Protein AF-A0A353CUM6-F1 (afdb_monomer_lite)

Sequence (88 aa):
NFSSFDRRALDAALADMDARLEEACGHGSQALGPVERPLPPGRKRMSAYFIVKMPPDSLAGPAGDKVRAMRLPAGVELELEADPYTFR

pLDDT: mean 84.04, std 12.08, range [37.34, 95.62]

Structure (mmCIF, N/CA/C/O backbone):
data_AF-A0A353CUM6-F1
#
_entry.id   AF-A0A353CUM6-F1
#
loop_
_atom_site.group_PDB
_atom_site.id
_atom_site.type_symbol
_atom_site.label_atom_id
_atom_site.label_alt_id
_atom_site.label_comp_id
_atom_site.label_asym_id
_atom_site.label_entity_id
_atom_site.label_seq_id
_atom_site.pdbx_PDB_ins_code
_atom_site.Cartn_x
_atom_site.Cartn_y
_atom_site.Cartn_z
_atom_site.occupancy
_atom_site.B_iso_or_equiv
_atom_site.auth_seq_id
_atom_site.auth_comp_id
_atom_site.auth_asym_id
_atom_site.auth_atom_id
_atom_site.pdbx_PDB_model_num
ATOM 1 N N . ASN A 1 1 ? -1.114 4.993 -0.515 1.00 90.69 1 ASN A N 1
ATOM 2 C CA . ASN A 1 1 ? -1.724 5.211 0.812 1.00 90.69 1 ASN A CA 1
ATOM 3 C C . ASN A 1 1 ? -2.856 4.222 0.995 1.00 90.69 1 ASN A C 1
ATOM 5 O O . ASN A 1 1 ? -3.734 4.194 0.150 1.00 90.69 1 ASN A O 1
ATOM 9 N N . PHE A 1 2 ? -2.827 3.405 2.040 1.00 93.38 2 PHE A N 1
ATOM 10 C CA . PHE A 1 2 ? -3.851 2.409 2.341 1.00 93.38 2 PHE A CA 1
ATOM 11 C C . PHE A 1 2 ? -4.614 2.825 3.589 1.00 93.38 2 PHE A C 1
ATOM 13 O O . PHE A 1 2 ? -4.005 3.276 4.561 1.00 93.38 2 PHE A O 1
ATOM 20 N N . SER A 1 3 ? -5.933 2.656 3.592 1.00 94.69 3 SER A N 1
ATOM 21 C CA . SER A 1 3 ? -6.746 2.941 4.772 1.00 94.69 3 SER A CA 1
ATOM 22 C C . SER A 1 3 ? -7.909 1.974 4.933 1.00 94.69 3 SER A C 1
ATOM 24 O O . SER A 1 3 ? -8.465 1.489 3.952 1.00 94.69 3 SER A O 1
ATOM 26 N N . SER A 1 4 ? -8.273 1.690 6.182 1.00 95.62 4 SER A N 1
ATOM 27 C CA . SER A 1 4 ? -9.411 0.832 6.519 1.00 95.62 4 SER A CA 1
ATOM 28 C C . SER A 1 4 ? -9.916 1.105 7.936 1.00 95.62 4 SER A C 1
ATOM 30 O O . SER A 1 4 ? -9.209 1.678 8.768 1.00 95.62 4 SER A O 1
ATOM 32 N N . PHE A 1 5 ? -11.148 0.684 8.218 1.00 93.88 5 PHE A N 1
ATOM 33 C CA . PHE A 1 5 ? -11.676 0.564 9.581 1.00 93.88 5 PHE A CA 1
ATOM 34 C C . PHE A 1 5 ? -11.400 -0.815 10.202 1.00 93.88 5 PHE A C 1
ATOM 36 O O . PHE A 1 5 ? -11.556 -0.969 11.412 1.00 93.88 5 PHE A O 1
ATOM 43 N N . ASP A 1 6 ? -10.977 -1.800 9.403 1.00 94.06 6 ASP A N 1
ATOM 44 C CA . ASP A 1 6 ? -10.624 -3.145 9.855 1.00 94.06 6 ASP A CA 1
ATOM 45 C C . ASP A 1 6 ? -9.098 -3.313 9.855 1.00 94.06 6 ASP A C 1
ATOM 47 O O . ASP A 1 6 ? -8.437 -3.216 8.819 1.00 94.06 6 ASP A O 1
ATOM 51 N N . ARG A 1 7 ? -8.532 -3.560 11.042 1.00 91.56 7 ARG A N 1
ATOM 52 C CA . ARG A 1 7 ? -7.087 -3.721 11.230 1.00 91.56 7 ARG A CA 1
ATOM 53 C C . ARG A 1 7 ? -6.580 -4.961 10.501 1.00 91.56 7 ARG A C 1
ATOM 55 O O . ARG A 1 7 ? -5.545 -4.888 9.859 1.00 91.56 7 ARG A O 1
ATOM 62 N N . ARG A 1 8 ? -7.329 -6.067 10.530 1.00 94.31 8 ARG A N 1
ATOM 63 C CA . ARG A 1 8 ? -6.921 -7.318 9.877 1.00 94.31 8 ARG A CA 1
ATOM 64 C C . ARG A 1 8 ? -6.928 -7.176 8.362 1.00 94.31 8 ARG A C 1
ATOM 66 O O . ARG A 1 8 ? -6.014 -7.661 7.705 1.00 94.31 8 ARG A O 1
ATOM 73 N N . ALA A 1 9 ? -7.939 -6.498 7.819 1.00 94.19 9 ALA A N 1
ATOM 74 C CA . ALA A 1 9 ? -8.005 -6.219 6.388 1.00 94.19 9 ALA A CA 1
ATOM 75 C C . ALA A 1 9 ? -6.851 -5.306 5.948 1.00 94.19 9 ALA A C 1
ATOM 77 O O . ALA A 1 9 ? -6.239 -5.557 4.911 1.00 94.19 9 ALA A O 1
ATOM 78 N N . LEU A 1 10 ? -6.527 -4.285 6.753 1.00 94.12 10 LEU A N 1
ATOM 79 C CA . LEU A 1 10 ? -5.383 -3.415 6.498 1.00 94.12 10 LEU A CA 1
ATOM 80 C C . LEU A 1 10 ? -4.068 -4.200 6.541 1.00 94.12 10 LEU A C 1
ATOM 82 O O . LEU A 1 10 ? -3.340 -4.170 5.559 1.00 94.12 10 LEU A O 1
ATOM 86 N N . ASP A 1 11 ? -3.791 -4.945 7.610 1.00 93.44 11 ASP A N 1
ATOM 87 C CA . ASP A 1 11 ? -2.546 -5.712 7.749 1.00 93.44 11 ASP A CA 1
ATOM 88 C C . ASP A 1 11 ? -2.375 -6.718 6.594 1.00 93.44 11 ASP A C 1
ATOM 90 O O . ASP A 1 11 ? -1.298 -6.815 6.010 1.00 93.44 11 ASP A O 1
ATOM 94 N N . ALA A 1 12 ? -3.456 -7.392 6.181 1.00 93.44 12 ALA A N 1
ATOM 95 C CA . ALA A 1 12 ? -3.448 -8.283 5.020 1.00 93.44 12 ALA A CA 1
ATOM 96 C C . ALA A 1 12 ? -3.188 -7.551 3.692 1.00 93.44 12 ALA A C 1
ATOM 98 O O . ALA A 1 12 ? -2.611 -8.124 2.773 1.00 93.44 12 ALA A O 1
ATO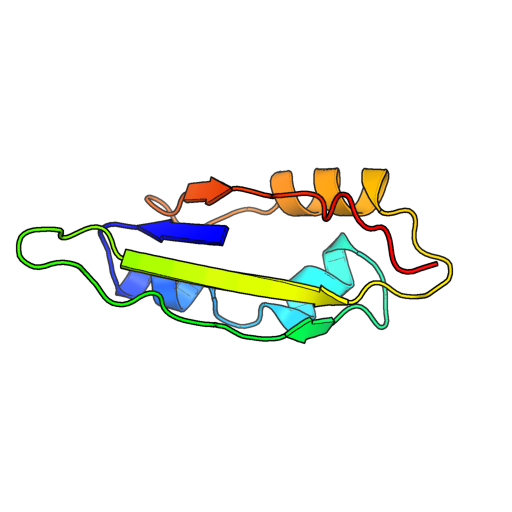M 99 N N . ALA A 1 13 ? -3.612 -6.291 3.562 1.00 92.19 13 ALA A N 1
ATOM 100 C CA . ALA A 1 13 ? -3.326 -5.487 2.377 1.00 92.19 13 ALA A CA 1
ATOM 101 C C . ALA A 1 13 ? -1.869 -5.011 2.325 1.00 92.19 13 ALA A C 1
ATOM 103 O O . ALA A 1 13 ? -1.335 -4.852 1.228 1.00 92.19 13 ALA A O 1
ATOM 104 N N . LEU A 1 14 ? -1.263 -4.760 3.490 1.00 93.06 14 LEU A N 1
ATOM 105 C CA . LEU A 1 14 ? 0.128 -4.321 3.631 1.00 93.06 14 LEU A CA 1
ATOM 106 C C . LEU A 1 14 ? 1.123 -5.486 3.523 1.00 93.06 14 LEU A C 1
ATOM 108 O O . LEU A 1 14 ? 2.284 -5.254 3.191 1.00 93.06 14 LEU A O 1
ATOM 112 N N . ALA A 1 15 ? 0.678 -6.714 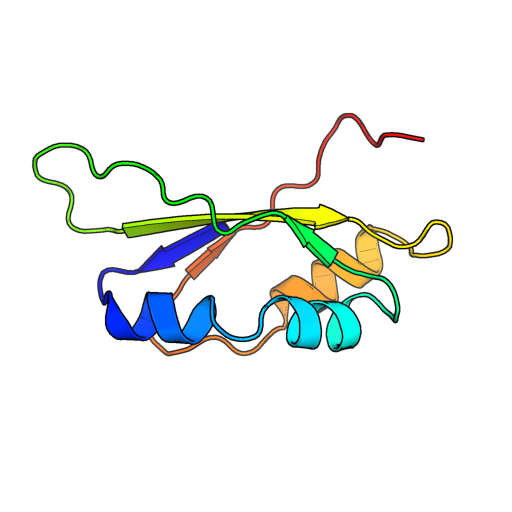3.800 1.00 91.94 15 ALA A N 1
ATOM 113 C CA . ALA A 1 15 ? 1.485 -7.917 3.656 1.00 91.94 15 ALA A CA 1
ATOM 114 C C . ALA A 1 15 ? 1.975 -8.099 2.210 1.00 91.94 15 ALA A C 1
ATOM 116 O O . ALA A 1 15 ? 1.257 -7.812 1.247 1.00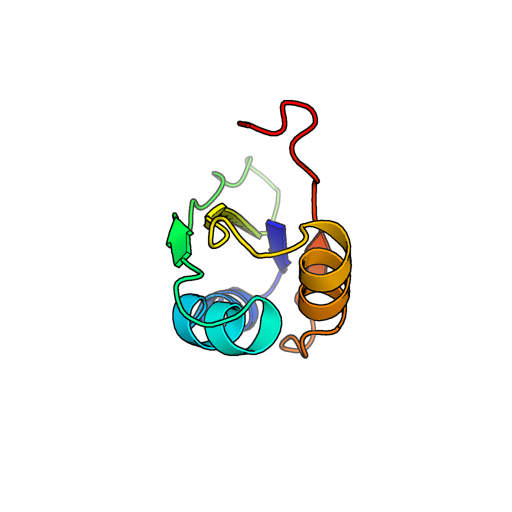 91.94 15 ALA A O 1
ATOM 117 N N . ASP A 1 16 ? 3.216 -8.568 2.083 1.00 88.88 16 ASP A N 1
ATOM 118 C CA . ASP A 1 16 ? 3.869 -8.904 0.814 1.00 88.88 16 ASP A CA 1
ATOM 119 C C . ASP A 1 16 ? 3.875 -7.765 -0.225 1.00 88.88 16 ASP A C 1
ATOM 121 O O . ASP A 1 16 ? 3.904 -8.004 -1.432 1.00 88.88 16 ASP A O 1
ATOM 125 N N . MET A 1 17 ? 3.856 -6.503 0.230 1.00 90.19 17 MET A N 1
ATOM 126 C CA . MET A 1 17 ? 3.780 -5.332 -0.652 1.00 90.19 17 MET A CA 1
ATOM 127 C C . MET A 1 17 ? 4.928 -5.277 -1.666 1.00 90.19 17 MET A C 1
ATOM 129 O O . MET A 1 17 ? 4.685 -4.926 -2.816 1.00 90.19 17 MET A O 1
ATOM 133 N N . ASP A 1 18 ? 6.148 -5.657 -1.280 1.00 89.12 18 ASP A N 1
ATOM 134 C CA . ASP A 1 18 ? 7.289 -5.706 -2.203 1.00 89.12 18 ASP A CA 1
ATOM 135 C C . ASP A 1 18 ? 7.033 -6.655 -3.377 1.00 89.12 18 ASP A C 1
ATOM 137 O O . ASP A 1 18 ? 7.163 -6.252 -4.529 1.00 89.12 18 ASP A O 1
ATOM 141 N N . ALA A 1 19 ? 6.569 -7.880 -3.110 1.00 89.31 19 ALA A N 1
ATOM 142 C CA . ALA A 1 19 ? 6.263 -8.854 -4.159 1.00 89.31 19 ALA A CA 1
ATOM 143 C C . ALA A 1 19 ? 5.149 -8.352 -5.092 1.00 89.31 19 ALA A C 1
ATOM 145 O O . ALA A 1 19 ? 5.237 -8.472 -6.315 1.00 89.31 19 ALA A O 1
ATOM 146 N N . ARG A 1 20 ? 4.116 -7.726 -4.518 1.00 89.00 20 ARG A N 1
ATOM 147 C CA . ARG A 1 20 ? 3.003 -7.142 -5.278 1.00 89.00 20 ARG A CA 1
ATOM 148 C C . ARG A 1 20 ? 3.448 -5.964 -6.143 1.00 89.00 20 ARG A C 1
ATOM 150 O O . ARG A 1 20 ? 2.949 -5.787 -7.255 1.00 89.00 20 ARG A O 1
ATOM 157 N N . LEU A 1 21 ? 4.375 -5.151 -5.641 1.00 88.06 21 LEU A N 1
ATOM 158 C CA . LEU A 1 21 ? 4.960 -4.051 -6.396 1.00 88.06 21 LEU A CA 1
ATOM 159 C C . LEU A 1 21 ? 5.902 -4.556 -7.480 1.00 88.06 21 LEU A C 1
ATOM 161 O O . LEU A 1 21 ? 5.861 -3.997 -8.564 1.00 88.06 21 LEU A O 1
ATOM 165 N N . GLU A 1 22 ? 6.693 -5.604 -7.261 1.00 87.69 22 GLU A N 1
ATOM 166 C CA . GLU A 1 22 ? 7.485 -6.195 -8.345 1.00 87.69 22 GLU A CA 1
ATOM 167 C C . GLU A 1 22 ? 6.595 -6.701 -9.491 1.00 87.69 22 GLU A C 1
ATOM 169 O O . GLU A 1 22 ? 6.892 -6.449 -10.660 1.00 87.69 22 GLU A O 1
ATOM 174 N N . GLU A 1 23 ? 5.464 -7.340 -9.174 1.00 86.56 23 GLU A N 1
ATOM 175 C CA . GLU A 1 23 ? 4.490 -7.794 -10.176 1.00 86.56 23 GLU A CA 1
ATOM 176 C C . GLU A 1 23 ? 3.860 -6.617 -10.945 1.00 86.56 23 GLU A C 1
ATOM 178 O O . GLU A 1 23 ? 3.751 -6.641 -12.175 1.00 86.56 23 GLU A O 1
ATOM 183 N N . ALA A 1 24 ? 3.459 -5.558 -10.236 1.00 85.25 24 ALA A N 1
ATOM 184 C CA . ALA A 1 24 ? 2.812 -4.402 -10.850 1.00 85.25 24 ALA A CA 1
ATOM 185 C C . ALA A 1 24 ? 3.810 -3.504 -11.606 1.00 85.25 24 ALA A C 1
ATOM 187 O O . ALA A 1 24 ? 3.584 -3.105 -12.748 1.00 85.25 24 ALA A O 1
ATOM 188 N N . CYS A 1 25 ? 4.930 -3.171 -10.986 1.00 82.38 25 CYS A N 1
ATOM 189 C CA . CYS A 1 25 ? 5.819 -2.087 -11.388 1.00 82.38 25 CYS A CA 1
ATOM 190 C C . CYS A 1 25 ? 7.105 -2.562 -12.086 1.00 82.38 25 CYS A C 1
ATOM 192 O O . CYS A 1 25 ? 7.790 -1.745 -12.712 1.00 82.38 25 CYS A O 1
ATOM 194 N N . GLY A 1 26 ? 7.383 -3.867 -12.049 1.00 81.56 26 GLY A N 1
ATOM 195 C CA . GLY A 1 26 ? 8.557 -4.498 -12.641 1.00 81.56 26 GLY A CA 1
ATOM 196 C C . GLY A 1 26 ? 9.613 -4.890 -11.607 1.00 81.56 26 GLY A C 1
ATOM 197 O O . GLY A 1 26 ? 9.635 -4.406 -10.476 1.00 81.56 26 GLY A O 1
ATOM 198 N N . HIS A 1 27 ? 10.514 -5.782 -12.020 1.00 83.50 27 HIS A N 1
ATOM 199 C CA . HIS A 1 27 ? 11.572 -6.289 -11.151 1.00 83.50 27 HIS A CA 1
ATOM 200 C C . HIS A 1 27 ? 12.499 -5.158 -10.678 1.00 83.50 27 HIS A C 1
ATOM 202 O O . HIS A 1 27 ? 12.927 -4.320 -11.474 1.00 83.50 27 HIS A O 1
ATOM 208 N N . GLY A 1 28 ? 12.802 -5.140 -9.378 1.00 82.50 28 GLY A N 1
ATOM 209 C CA . GLY A 1 28 ? 13.580 -4.077 -8.735 1.00 82.50 28 GLY A CA 1
ATOM 210 C C . GLY A 1 28 ? 12.748 -2.923 -8.164 1.00 82.50 28 GLY A C 1
ATOM 211 O O . GLY A 1 28 ? 13.324 -1.996 -7.590 1.00 82.50 28 GLY A O 1
ATOM 212 N N . SER A 1 29 ? 11.417 -2.965 -8.284 1.00 85.69 29 SER A N 1
ATOM 213 C CA . SER A 1 29 ? 10.531 -2.095 -7.508 1.00 85.69 29 SER A CA 1
ATOM 214 C C . SER A 1 29 ? 10.563 -2.448 -6.024 1.00 85.69 29 SER A C 1
ATOM 216 O O . SER A 1 29 ? 10.570 -3.617 -5.661 1.00 85.69 29 SER A O 1
ATOM 218 N N . GLN A 1 30 ? 10.564 -1.429 -5.164 1.00 87.69 30 GLN A N 1
ATOM 219 C CA . GLN A 1 30 ? 10.634 -1.611 -3.710 1.00 87.69 30 GLN A CA 1
ATOM 220 C C . GLN A 1 30 ? 9.634 -0.711 -2.989 1.00 87.69 30 GLN A C 1
ATOM 222 O O . GLN A 1 30 ? 9.484 0.468 -3.330 1.00 87.69 30 GLN A O 1
ATOM 227 N N . ALA A 1 31 ? 8.984 -1.252 -1.963 1.00 90.00 31 ALA A N 1
ATOM 228 C CA . ALA A 1 31 ? 8.186 -0.502 -1.009 1.00 90.00 31 ALA A CA 1
ATOM 229 C C . ALA A 1 31 ? 9.076 -0.023 0.146 1.00 90.00 31 ALA A C 1
ATOM 231 O O . ALA A 1 31 ? 9.689 -0.805 0.864 1.00 90.00 31 ALA A O 1
ATOM 232 N N . LEU A 1 32 ? 9.105 1.284 0.389 1.00 89.94 32 LEU A N 1
ATOM 233 C CA . LEU A 1 32 ? 9.704 1.864 1.588 1.00 89.94 32 LEU A CA 1
ATOM 234 C C . LEU A 1 32 ? 8.580 2.142 2.594 1.00 89.94 32 LEU A C 1
ATOM 236 O O . LEU A 1 32 ? 7.792 3.073 2.407 1.00 89.94 32 LEU A O 1
ATOM 240 N N . GLY A 1 33 ? 8.468 1.304 3.627 1.00 88.12 33 GLY A N 1
ATOM 241 C CA . GLY A 1 33 ? 7.394 1.349 4.625 1.00 88.12 33 GLY A CA 1
ATOM 242 C C . GLY A 1 33 ? 7.034 -0.047 5.166 1.00 88.12 33 GLY A C 1
ATOM 243 O O . GLY A 1 33 ? 7.861 -0.950 5.067 1.00 88.12 33 GLY A O 1
ATOM 244 N N . PRO A 1 34 ? 5.819 -0.245 5.721 1.00 91.00 34 PRO A N 1
ATOM 245 C CA . PRO A 1 34 ? 4.747 0.742 5.852 1.00 91.00 34 PRO A CA 1
ATOM 246 C C . PRO A 1 34 ? 5.045 1.775 6.941 1.00 91.00 34 PRO A C 1
ATOM 248 O O . PRO A 1 34 ? 5.548 1.450 8.012 1.00 91.00 34 PRO A O 1
ATOM 251 N N . VAL A 1 35 ? 4.660 3.024 6.695 1.00 91.94 35 VAL A N 1
ATOM 252 C CA . VAL A 1 35 ? 4.612 4.063 7.727 1.00 91.94 35 VAL A CA 1
ATOM 253 C C . VAL A 1 35 ? 3.165 4.221 8.178 1.00 91.94 35 VAL A C 1
ATOM 255 O O . VAL A 1 35 ? 2.329 4.758 7.444 1.00 91.94 35 VAL A O 1
ATOM 258 N N . GLU A 1 36 ? 2.854 3.734 9.381 1.00 91.31 36 GLU A N 1
ATOM 259 C CA . GLU A 1 36 ? 1.543 3.933 10.001 1.00 91.31 36 GLU A CA 1
ATOM 260 C C . GLU A 1 36 ? 1.368 5.395 10.422 1.00 91.31 36 GLU A C 1
ATOM 262 O O . GLU A 1 36 ? 2.252 6.000 11.032 1.00 91.31 36 GLU A O 1
ATOM 267 N N . ARG A 1 37 ? 0.204 5.976 10.114 1.00 87.12 37 ARG A N 1
ATOM 268 C CA . ARG A 1 37 ? -0.137 7.317 10.596 1.00 87.12 37 ARG A CA 1
ATOM 269 C C . ARG A 1 37 ? -0.809 7.212 11.964 1.00 87.12 37 ARG A C 1
ATOM 271 O O . ARG A 1 37 ? -1.733 6.408 12.109 1.00 87.12 37 ARG A O 1
ATOM 278 N N . PRO A 1 38 ? -0.401 8.030 12.950 1.00 83.81 38 PRO A N 1
ATOM 279 C CA . PRO A 1 38 ? -1.027 8.020 14.263 1.00 83.81 38 PRO A CA 1
ATOM 280 C C . PRO A 1 38 ? -2.520 8.328 14.131 1.00 83.81 38 PRO A C 1
ATOM 282 O O . PRO A 1 38 ? -2.912 9.239 13.399 1.00 83.81 38 PRO A O 1
ATOM 285 N N . LEU A 1 39 ? -3.357 7.561 14.832 1.00 84.44 39 LEU A N 1
ATOM 286 C CA . LEU A 1 39 ? -4.798 7.793 14.844 1.00 84.44 39 LEU A CA 1
ATOM 287 C C . LEU A 1 39 ? -5.106 8.987 15.755 1.00 84.44 39 LEU A C 1
ATOM 289 O O . LEU A 1 39 ? -4.821 8.920 16.953 1.00 84.44 39 LEU A O 1
ATOM 293 N N . PRO A 1 40 ? -5.724 10.064 15.238 1.00 80.56 40 PRO A N 1
ATOM 294 C CA . PRO A 1 40 ? -6.231 11.126 16.090 1.00 80.56 40 PRO A CA 1
ATOM 295 C C . PRO A 1 40 ? -7.287 10.575 17.060 1.00 80.56 40 PRO A C 1
ATOM 297 O O . PRO A 1 40 ? -8.057 9.684 16.672 1.00 80.56 40 PRO A O 1
ATOM 300 N N . PRO A 1 41 ? -7.393 11.122 18.284 1.00 79.25 41 PRO A N 1
ATOM 301 C CA . PRO A 1 41 ? -8.439 10.741 19.225 1.00 79.25 41 PRO A CA 1
ATOM 302 C C . PRO A 1 41 ? -9.827 10.800 18.570 1.00 79.25 41 PRO A C 1
ATOM 304 O O . PRO A 1 41 ? -10.181 11.788 17.928 1.00 79.25 41 PRO A O 1
ATOM 307 N N . GLY A 1 42 ? -10.609 9.725 18.699 1.00 78.88 42 GLY A N 1
ATOM 308 C CA . GLY A 1 42 ? -11.970 9.635 18.154 1.00 78.88 42 GLY A CA 1
ATOM 309 C C . GLY A 1 42 ? -12.080 9.175 16.694 1.00 78.88 42 GLY A C 1
ATOM 310 O O . GLY A 1 42 ? -13.190 8.892 16.241 1.00 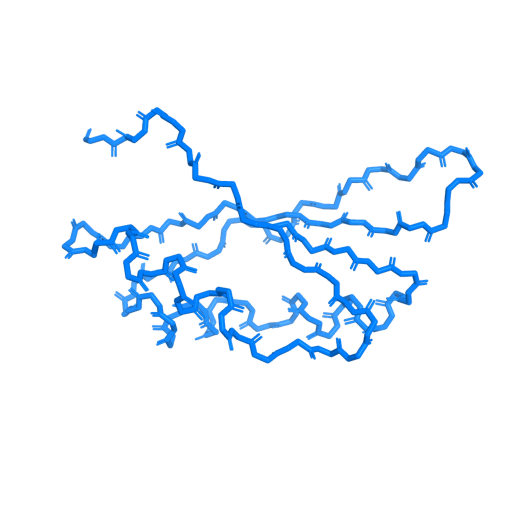78.88 42 GLY A O 1
ATOM 311 N N . ARG A 1 43 ? -10.974 9.022 15.952 1.00 78.81 43 ARG A N 1
ATOM 312 C CA . ARG A 1 43 ? -10.998 8.374 14.629 1.00 78.81 43 ARG A CA 1
ATOM 313 C C . ARG A 1 43 ? -10.757 6.873 14.752 1.00 78.81 43 ARG A C 1
ATOM 315 O O . ARG A 1 43 ? -9.856 6.440 15.454 1.00 78.81 43 ARG A O 1
ATOM 322 N N . LYS A 1 44 ? -11.547 6.085 14.016 1.00 84.56 44 LYS A N 1
ATOM 323 C CA . LYS A 1 44 ? -11.385 4.621 13.893 1.00 84.56 44 LYS A CA 1
ATOM 324 C C . LYS A 1 44 ? -10.709 4.188 12.590 1.00 84.56 44 LYS A C 1
ATOM 326 O O . LYS A 1 44 ? -10.389 3.018 12.427 1.00 84.56 44 LYS A O 1
ATOM 331 N N . ARG A 1 45 ? -10.534 5.116 11.645 1.00 90.69 45 ARG A N 1
ATOM 332 C CA . ARG A 1 45 ? -9.969 4.825 10.326 1.00 90.69 45 ARG A CA 1
ATOM 333 C C . ARG A 1 45 ? -8.447 4.842 10.413 1.00 90.69 45 ARG A C 1
ATOM 335 O O . ARG A 1 45 ? -7.854 5.897 10.625 1.00 90.69 45 ARG A O 1
ATOM 342 N N . MET A 1 46 ? -7.845 3.670 10.274 1.00 93.69 46 MET A N 1
ATOM 343 C CA . MET A 1 46 ? -6.398 3.480 10.258 1.00 93.69 46 MET A CA 1
ATOM 344 C C . MET A 1 46 ? -5.865 3.770 8.860 1.00 93.69 46 MET A C 1
ATOM 346 O O . MET A 1 46 ? -6.573 3.574 7.869 1.00 93.69 46 MET A O 1
ATOM 350 N N . SER A 1 47 ? -4.618 4.232 8.773 1.00 93.62 47 SER A N 1
ATOM 351 C CA . SER A 1 47 ? -3.950 4.379 7.484 1.00 93.62 47 SER A CA 1
ATOM 352 C C . SER A 1 47 ? -2.452 4.153 7.585 1.00 93.62 47 SER A C 1
ATOM 354 O O . SER A 1 47 ? -1.831 4.504 8.589 1.00 93.62 47 SER A O 1
ATOM 356 N N . ALA A 1 48 ? -1.888 3.615 6.513 1.00 93.50 48 ALA A N 1
ATOM 357 C CA . ALA A 1 48 ? -0.460 3.440 6.330 1.00 93.50 48 ALA A CA 1
ATOM 358 C C . ALA A 1 48 ? -0.074 3.840 4.906 1.00 93.50 48 ALA A C 1
ATOM 360 O O . ALA A 1 48 ? -0.884 3.765 3.979 1.00 93.50 48 ALA A O 1
ATOM 361 N N . TYR A 1 49 ? 1.158 4.282 4.704 1.00 92.50 49 TYR A N 1
ATOM 362 C CA . TYR A 1 49 ? 1.656 4.589 3.368 1.00 92.50 49 TYR A CA 1
ATOM 363 C C . TYR A 1 49 ? 3.029 3.977 3.127 1.00 92.50 49 TYR A C 1
ATOM 365 O O . TYR A 1 49 ? 3.757 3.657 4.063 1.00 92.50 49 TYR A O 1
ATOM 373 N N . PHE A 1 50 ? 3.348 3.824 1.847 1.00 91.06 50 PHE A N 1
ATOM 374 C CA . PHE A 1 50 ? 4.662 3.434 1.364 1.00 91.06 50 PHE A CA 1
ATOM 375 C C . PHE A 1 50 ? 5.131 4.492 0.378 1.00 91.06 50 PHE A C 1
ATOM 377 O O . PHE A 1 50 ? 4.307 5.070 -0.338 1.00 91.06 50 PHE A O 1
ATOM 384 N N . ILE A 1 51 ? 6.441 4.693 0.316 1.00 88.88 51 ILE A N 1
ATOM 385 C CA . ILE A 1 51 ? 7.083 5.342 -0.824 1.00 88.88 51 ILE A CA 1
ATOM 386 C C . ILE A 1 51 ? 7.531 4.223 -1.759 1.00 88.88 51 ILE A C 1
ATOM 388 O O . ILE A 1 51 ? 8.215 3.299 -1.328 1.00 88.88 51 ILE A O 1
ATOM 392 N N . VAL A 1 52 ? 7.121 4.277 -3.023 1.00 86.50 52 VAL A N 1
ATOM 393 C CA . VAL A 1 52 ? 7.502 3.260 -4.009 1.00 86.50 52 VAL A CA 1
ATOM 394 C C . VAL A 1 52 ? 8.734 3.743 -4.754 1.00 86.50 52 VAL A C 1
ATOM 396 O O . VAL A 1 52 ? 8.690 4.760 -5.445 1.00 86.50 52 VAL A O 1
ATOM 399 N N . LYS A 1 53 ? 9.830 2.997 -4.633 1.00 86.00 53 LYS A N 1
ATOM 400 C CA . LYS A 1 53 ? 11.010 3.188 -5.468 1.00 86.00 53 LYS A CA 1
ATOM 401 C C . LYS A 1 53 ? 10.830 2.383 -6.750 1.00 86.00 53 LYS A C 1
ATOM 403 O O . LYS A 1 53 ? 10.665 1.165 -6.708 1.00 86.00 53 LYS A O 1
ATOM 408 N N . MET A 1 54 ? 10.860 3.077 -7.879 1.00 81.94 54 MET A N 1
ATOM 409 C CA . MET A 1 54 ? 10.745 2.483 -9.209 1.00 81.94 54 MET A CA 1
ATOM 410 C C . MET A 1 54 ? 12.136 2.207 -9.806 1.00 81.94 54 MET A C 1
ATOM 412 O O . MET A 1 54 ? 13.071 2.960 -9.515 1.00 81.94 54 MET A O 1
ATOM 416 N N . PRO A 1 55 ? 12.294 1.165 -10.644 1.00 78.00 55 PRO A N 1
ATOM 417 C CA . PRO A 1 55 ? 13.512 0.976 -11.418 1.00 78.00 55 PRO A CA 1
ATOM 418 C C . PRO A 1 55 ? 13.724 2.142 -12.403 1.00 78.00 55 PRO A C 1
ATOM 420 O O . PRO A 1 55 ? 12.733 2.709 -12.872 1.00 78.00 55 PRO A O 1
ATOM 423 N N . PRO A 1 56 ? 14.981 2.479 -12.759 1.00 72.06 56 PRO A N 1
ATOM 424 C CA . PRO A 1 56 ? 15.307 3.638 -13.601 1.00 72.06 56 PRO A CA 1
ATOM 425 C C . PRO A 1 56 ? 14.596 3.648 -14.960 1.00 72.06 56 PRO A C 1
ATOM 427 O O . PRO A 1 56 ? 14.205 4.703 -15.448 1.00 72.06 56 PRO A O 1
ATOM 430 N N . ASP A 1 57 ? 14.389 2.465 -15.540 1.00 71.62 57 ASP A N 1
ATOM 431 C CA . ASP A 1 57 ? 13.775 2.301 -16.861 1.00 71.62 57 ASP A CA 1
ATOM 432 C C . ASP A 1 57 ? 12.240 2.178 -16.805 1.00 71.62 57 ASP A C 1
ATOM 434 O O . ASP A 1 57 ? 11.586 1.974 -17.830 1.00 71.62 57 ASP A O 1
ATOM 438 N N . SER A 1 58 ? 11.635 2.271 -15.614 1.00 69.38 58 SER A N 1
ATOM 439 C CA . SER A 1 58 ? 10.196 2.081 -15.439 1.00 69.38 58 SER A CA 1
ATOM 440 C C . SER A 1 58 ? 9.430 3.397 -15.568 1.00 69.38 58 SER A C 1
ATOM 442 O O . SER A 1 58 ? 9.737 4.403 -14.930 1.00 69.38 58 SER A O 1
ATOM 444 N N . LEU A 1 59 ? 8.381 3.390 -16.392 1.00 66.38 59 LEU A N 1
ATOM 445 C CA . LEU A 1 59 ? 7.513 4.549 -16.573 1.00 66.38 59 LEU A CA 1
ATOM 446 C C . LEU A 1 59 ? 6.537 4.666 -15.393 1.00 66.38 59 LEU A C 1
ATOM 448 O O . LEU A 1 59 ? 5.701 3.788 -15.168 1.00 66.38 59 LEU A O 1
ATOM 452 N N . ALA A 1 60 ? 6.592 5.796 -14.682 1.00 66.19 60 ALA A N 1
ATOM 453 C CA . ALA A 1 60 ? 5.765 6.054 -13.499 1.00 66.19 60 ALA A CA 1
ATOM 454 C C . ALA A 1 60 ? 4.245 5.994 -13.772 1.00 66.19 60 ALA A C 1
ATOM 456 O O . ALA A 1 60 ? 3.484 5.555 -12.913 1.00 66.19 60 ALA A O 1
ATOM 457 N N . GLY A 1 61 ? 3.795 6.392 -14.969 1.00 70.31 61 GLY A N 1
ATOM 458 C CA . GLY A 1 61 ? 2.376 6.360 -15.355 1.00 70.31 61 GLY A CA 1
ATOM 459 C C . GLY A 1 61 ? 1.796 4.937 -15.415 1.00 70.31 61 GLY A C 1
ATOM 460 O O . GLY A 1 61 ? 0.923 4.611 -14.610 1.00 70.31 61 GLY A O 1
ATOM 461 N N . PRO A 1 62 ? 2.312 4.059 -16.300 1.00 74.50 62 PRO A N 1
ATOM 462 C CA . PRO A 1 62 ? 1.885 2.661 -16.391 1.00 74.50 62 PRO A CA 1
ATOM 463 C C . PRO A 1 62 ? 1.990 1.888 -15.072 1.00 74.50 62 PRO A C 1
ATOM 465 O O . PRO A 1 62 ? 1.150 1.037 -14.785 1.00 74.50 62 PRO A O 1
ATOM 468 N N . ALA A 1 63 ? 3.007 2.182 -14.259 1.00 77.69 63 ALA A N 1
ATOM 469 C CA . ALA A 1 63 ? 3.159 1.593 -12.935 1.00 77.69 63 ALA A CA 1
ATOM 470 C C . ALA A 1 63 ? 2.040 2.029 -11.977 1.00 77.69 63 ALA A C 1
ATOM 472 O O . ALA A 1 63 ? 1.423 1.191 -11.320 1.00 77.69 63 ALA A O 1
ATOM 473 N N . GLY A 1 64 ? 1.716 3.326 -11.952 1.00 81.19 64 GLY A N 1
ATOM 474 C CA . GLY A 1 64 ? 0.622 3.863 -11.147 1.00 81.19 64 GLY A CA 1
ATOM 475 C C . GLY A 1 64 ? -0.726 3.219 -11.473 1.00 81.19 64 GLY A C 1
ATOM 476 O O . GLY A 1 64 ? -1.451 2.827 -10.561 1.00 81.19 64 GLY A O 1
ATOM 477 N N . ASP A 1 65 ? -1.048 3.035 -12.754 1.00 84.00 65 ASP A N 1
ATOM 478 C CA . ASP A 1 65 ? -2.321 2.424 -13.162 1.00 84.00 65 ASP A CA 1
ATOM 479 C C . ASP A 1 65 ? -2.421 0.947 -12.769 1.00 84.00 65 ASP A C 1
ATOM 481 O O . ASP A 1 65 ? -3.469 0.499 -12.300 1.00 84.00 65 ASP A O 1
ATOM 485 N N . LYS A 1 66 ? -1.320 0.195 -12.861 1.00 85.06 66 LYS A N 1
ATOM 486 C CA . LYS A 1 66 ? -1.274 -1.194 -12.381 1.00 85.06 66 LYS A CA 1
ATOM 487 C C . LYS A 1 66 ? -1.422 -1.285 -10.865 1.00 85.06 66 LYS A C 1
ATOM 489 O O . LYS A 1 66 ? -2.128 -2.161 -10.373 1.00 85.06 66 LYS A O 1
ATOM 494 N N . VAL A 1 67 ? -0.824 -0.351 -10.125 1.00 86.75 67 VAL A N 1
ATOM 495 C CA . VAL A 1 67 ? -0.983 -0.263 -8.668 1.00 86.75 67 VAL A CA 1
ATOM 496 C C . VAL A 1 67 ? -2.434 0.060 -8.292 1.00 86.75 67 VAL A C 1
ATOM 498 O O . VAL A 1 67 ? -2.962 -0.553 -7.367 1.00 86.75 67 VAL A O 1
ATOM 501 N N . ARG A 1 68 ? -3.124 0.940 -9.037 1.00 85.94 68 ARG A N 1
ATOM 502 C CA . ARG A 1 68 ? -4.571 1.194 -8.848 1.00 85.94 68 ARG A CA 1
ATOM 503 C C . ARG A 1 68 ? -5.428 -0.034 -9.143 1.00 85.94 68 ARG A C 1
ATOM 505 O O . ARG A 1 68 ? -6.458 -0.217 -8.504 1.00 85.94 68 ARG A O 1
ATOM 512 N N . ALA A 1 69 ? -5.016 -0.853 -10.108 1.00 88.25 69 ALA A N 1
ATOM 513 C CA . ALA A 1 69 ? -5.733 -2.058 -10.513 1.00 88.25 69 ALA A CA 1
ATOM 514 C C . ALA A 1 69 ? -5.501 -3.265 -9.582 1.00 88.25 69 ALA A C 1
ATOM 516 O O . ALA A 1 69 ? -6.145 -4.303 -9.757 1.00 88.25 69 ALA A O 1
ATOM 517 N N . MET A 1 70 ? -4.601 -3.160 -8.596 1.00 87.50 70 MET A N 1
ATOM 518 C CA . MET A 1 70 ? -4.355 -4.243 -7.648 1.00 87.50 70 MET A CA 1
ATOM 519 C C . MET A 1 70 ? -5.621 -4.610 -6.874 1.00 87.50 70 MET A C 1
ATOM 521 O O . MET A 1 70 ? -6.322 -3.758 -6.331 1.00 87.50 70 MET A O 1
ATOM 525 N N . ARG A 1 71 ? -5.874 -5.915 -6.745 1.00 89.25 71 ARG A N 1
ATOM 526 C CA . ARG A 1 71 ? -6.959 -6.414 -5.895 1.00 89.25 71 ARG A CA 1
ATOM 527 C C . ARG A 1 71 ? -6.610 -6.193 -4.429 1.00 89.25 71 ARG A C 1
ATOM 529 O O . ARG A 1 71 ? -5.568 -6.645 -3.956 1.00 89.25 71 ARG A O 1
ATOM 536 N N . LEU A 1 72 ? -7.490 -5.515 -3.706 1.00 90.19 72 LEU A N 1
ATOM 537 C CA . LEU A 1 72 ? -7.338 -5.255 -2.278 1.00 90.19 72 LEU A CA 1
ATOM 538 C C . LEU A 1 72 ? -8.353 -6.075 -1.478 1.00 90.19 72 LEU A C 1
ATOM 540 O O . LEU A 1 72 ? -9.430 -6.383 -1.999 1.00 90.19 72 LEU A O 1
ATOM 544 N N . PRO A 1 73 ? -8.038 -6.423 -0.218 1.00 92.12 73 PRO A N 1
ATOM 545 C CA . PRO A 1 73 ? -9.028 -6.957 0.706 1.00 92.12 73 PRO A CA 1
ATOM 546 C C . PRO A 1 73 ? -10.254 -6.042 0.807 1.00 92.12 73 PRO A C 1
ATOM 548 O O . PRO A 1 73 ? -10.151 -4.816 0.707 1.00 92.12 73 PRO A O 1
ATOM 551 N N . ALA A 1 74 ? -11.424 -6.641 1.028 1.00 92.50 74 ALA A N 1
ATOM 552 C CA . ALA A 1 74 ? -12.662 -5.888 1.189 1.00 92.50 74 ALA A CA 1
ATOM 553 C C . ALA A 1 74 ? -12.541 -4.872 2.341 1.00 92.50 74 ALA A C 1
ATOM 555 O O . ALA A 1 74 ? -12.038 -5.192 3.416 1.00 92.50 74 ALA A O 1
ATOM 556 N N . GLY A 1 75 ? -13.013 -3.644 2.110 1.00 91.88 75 GLY A N 1
ATOM 557 C CA . GLY A 1 75 ? -12.957 -2.568 3.104 1.00 91.88 75 GLY A CA 1
ATOM 558 C C . GLY A 1 75 ? -11.606 -1.852 3.212 1.00 91.88 75 GLY A C 1
ATOM 559 O O . GLY A 1 75 ? -11.440 -1.037 4.122 1.00 91.88 75 GLY A O 1
ATOM 560 N N . VAL A 1 76 ? -10.652 -2.126 2.316 1.00 94.75 76 VAL A N 1
ATOM 561 C CA . VAL A 1 76 ? -9.402 -1.365 2.189 1.00 94.75 76 VAL A CA 1
ATOM 562 C C . VAL A 1 76 ? -9.492 -0.417 0.999 1.00 94.75 76 VAL A C 1
ATOM 564 O O . VAL A 1 76 ? -9.794 -0.828 -0.119 1.00 94.75 76 VAL A O 1
ATOM 567 N N . GLU A 1 77 ? -9.195 0.855 1.239 1.00 93.75 77 GLU A N 1
ATOM 568 C CA . GLU A 1 77 ? -9.118 1.890 0.210 1.00 93.75 77 GLU A CA 1
ATOM 569 C C . GLU A 1 77 ? -7.654 2.240 -0.083 1.00 93.75 77 GLU A C 1
ATOM 571 O O . GLU A 1 77 ? -6.842 2.345 0.843 1.00 93.75 77 GLU A O 1
ATOM 576 N N . LEU A 1 78 ? -7.335 2.450 -1.364 1.00 92.19 78 LEU A N 1
ATOM 577 C CA . LEU A 1 78 ? -6.017 2.860 -1.847 1.00 92.19 78 LEU A CA 1
ATOM 578 C C . LEU A 1 78 ? -6.099 4.223 -2.533 1.00 92.19 78 LEU A C 1
ATOM 580 O O . LEU A 1 78 ? -6.839 4.409 -3.493 1.00 92.19 78 LEU A O 1
ATOM 584 N N . GLU A 1 79 ? -5.266 5.144 -2.074 1.00 91.06 79 GLU A N 1
ATOM 585 C CA . GLU A 1 79 ? -5.020 6.435 -2.704 1.00 91.06 79 GLU A CA 1
ATOM 586 C C . GLU A 1 79 ? -3.557 6.505 -3.153 1.00 91.06 79 GLU A C 1
ATOM 588 O O . GLU A 1 79 ? -2.641 6.191 -2.385 1.00 91.06 79 GLU A O 1
ATOM 593 N N . LEU A 1 80 ? -3.334 6.886 -4.410 1.00 86.44 80 LEU A N 1
ATOM 594 C CA . LEU A 1 80 ? -2.003 7.073 -4.979 1.00 86.44 80 LEU A CA 1
ATOM 595 C C . LEU A 1 80 ? -1.758 8.544 -5.243 1.00 86.44 80 LEU A C 1
ATOM 597 O O . LEU A 1 80 ? -2.502 9.177 -5.990 1.00 86.44 80 LEU A O 1
ATOM 601 N N . GLU A 1 81 ? -0.670 9.032 -4.675 1.00 81.56 81 GLU A N 1
ATOM 602 C CA . GLU A 1 81 ? -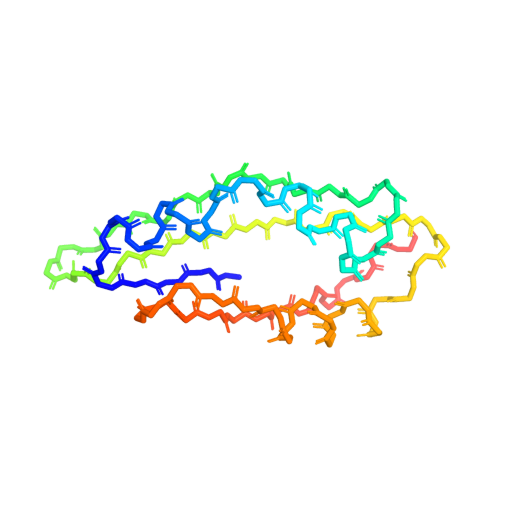0.165 10.375 -4.886 1.00 81.56 81 GLU A CA 1
ATOM 603 C C . GLU A 1 81 ? 1.098 10.256 -5.740 1.00 81.56 81 GLU A C 1
ATOM 605 O O . GLU A 1 81 ? 2.024 9.523 -5.388 1.00 81.56 81 GLU A O 1
ATOM 610 N N . ALA A 1 82 ? 1.098 10.900 -6.907 1.00 69.19 82 ALA A N 1
ATOM 611 C CA . ALA A 1 82 ? 2.304 11.017 -7.713 1.00 69.19 82 ALA A CA 1
ATOM 612 C C . ALA A 1 82 ? 3.175 12.108 -7.087 1.00 69.19 82 ALA A C 1
ATOM 614 O O . ALA A 1 82 ? 2.685 13.215 -6.873 1.00 69.19 82 ALA A O 1
ATOM 615 N N . ASP A 1 83 ? 4.440 11.802 -6.797 1.00 64.06 83 ASP A N 1
ATOM 616 C CA . ASP A 1 83 ? 5.383 12.802 -6.302 1.00 64.06 83 ASP A CA 1
ATOM 617 C C . ASP A 1 83 ? 5.583 13.889 -7.380 1.00 64.06 83 ASP A C 1
ATOM 619 O O . ASP A 1 83 ? 6.106 13.583 -8.459 1.00 64.06 83 ASP A O 1
ATOM 623 N N . PRO A 1 84 ? 5.178 15.150 -7.132 1.00 52.09 84 PRO A N 1
ATOM 624 C CA . PRO A 1 84 ? 5.347 16.229 -8.100 1.00 52.09 84 PRO A CA 1
ATOM 625 C C . PRO A 1 84 ? 6.824 16.570 -8.350 1.00 52.09 84 PRO A C 1
ATOM 627 O O . PRO A 1 84 ? 7.133 17.224 -9.346 1.00 52.09 84 PRO A O 1
ATOM 630 N N . TYR A 1 85 ? 7.743 16.128 -7.484 1.00 49.69 85 TYR A N 1
ATOM 631 C CA . TYR A 1 85 ? 9.161 16.466 -7.564 1.00 49.69 85 TYR A CA 1
ATOM 632 C C . TYR A 1 85 ? 9.987 15.540 -8.443 1.00 49.69 85 TYR A C 1
ATOM 634 O O . TYR A 1 85 ? 11.157 15.856 -8.627 1.00 49.69 85 TYR A O 1
ATOM 642 N N . THR A 1 86 ? 9.396 14.469 -9.003 1.00 45.12 86 THR A N 1
ATOM 643 C CA . THR A 1 86 ? 10.010 13.530 -9.966 1.00 45.12 86 THR A CA 1
ATOM 644 C C . THR A 1 86 ? 11.536 13.510 -9.837 1.00 45.12 86 THR A C 1
ATOM 646 O O . THR A 1 86 ? 12.208 14.168 -10.630 1.00 45.12 86 THR A O 1
ATOM 649 N N . PHE A 1 87 ? 12.094 12.863 -8.805 1.00 41.34 87 PHE A N 1
ATOM 650 C CA . PHE A 1 87 ? 13.552 12.748 -8.688 1.00 41.34 87 PHE A CA 1
ATOM 651 C C . PHE A 1 87 ? 14.080 12.085 -9.972 1.00 41.34 87 PHE A C 1
ATOM 653 O O . PHE A 1 87 ? 13.910 10.882 -10.172 1.00 41.34 87 PHE A O 1
ATOM 660 N N . ARG A 1 88 ? 14.608 12.921 -10.872 1.00 37.34 88 ARG A N 1
ATOM 661 C CA . ARG A 1 88 ? 15.305 12.562 -12.1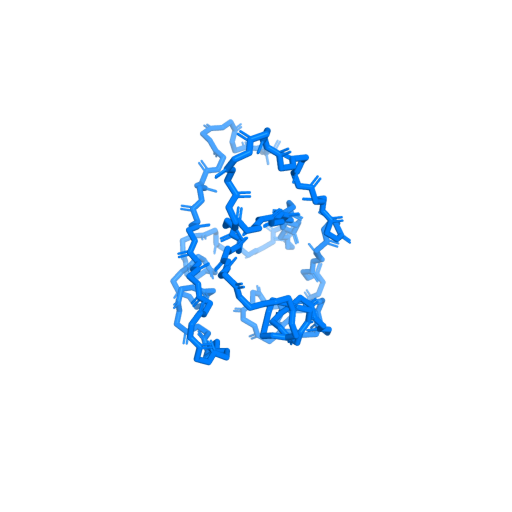06 1.00 37.34 88 ARG A CA 1
ATOM 662 C C . ARG A 1 88 ? 16.768 12.311 -11.797 1.00 37.34 88 ARG A C 1
ATOM 664 O O . ARG A 1 88 ? 17.320 13.065 -10.964 1.00 37.34 88 ARG A O 1
#

Secondary structure (DSSP, 8-state):
-EEES-HHHHHHHHTTHHHHHHHHH-TT-EEEEEEEPPPPTT---EEEEEEEEPPTT--HHHHHHHHHTS---TTEEE-----TT---

Foldseek 3Di:
DKKFLDPVLRVVQVPPVQVLLCVLFNPPKDWADFDWDDDDPPDSMTDTDTDIDHDPPTDPVSSVVSVVVDDGGPGMDDDDDDDPVPPD

Radius of gyration: 13.44 Å; chains: 1; bounding box: 28×25×36 Å